Protein AF-A0A9D5NBL3-F1 (afdb_monomer_lite)

Secondary structure (DSSP, 8-state):
--SSSS-HHHHHHHHHHHHHHTTS-PPTT-EEEETTTTSHHHHHHHHHHHHHHHHHT---EEEE--S-HHHHHHHHGGGGG-TTEEE-

pLDDT: mean 93.59, std 6.33, range [60.0, 98.06]

Radius of gyration: 12.3 Å; chains: 1; bounding box: 27×31×27 Å

Foldseek 3Di:
DALDDPDVVLVVVLVVLLVVVLVDQDDAAEEEEQEPCLDPVNVSVVSSCVSSCVVVVNNYAYEYEDPDPVSVCVSCPVVPPDPRYHYD

Structure (mmCIF, N/CA/C/O backbone):
data_AF-A0A9D5NBL3-F1
#
_entry.id   AF-A0A9D5NBL3-F1
#
loop_
_atom_site.group_PDB
_atom_site.id
_atom_site.type_symbol
_atom_site.label_atom_id
_atom_site.label_alt_id
_atom_site.label_comp_id
_atom_site.label_asym_id
_atom_site.label_entity_id
_atom_site.label_seq_id
_atom_site.pdbx_PDB_ins_code
_atom_site.Cartn_x
_atom_site.Cartn_y
_atom_site.Cartn_z
_atom_site.occupancy
_atom_site.B_iso_or_equiv
_atom_site.auth_seq_id
_atom_site.auth_comp_id
_atom_site.auth_asym_id
_atom_site.auth_atom_id
_atom_site.pdbx_PDB_model_num
ATOM 1 N N . MET A 1 1 ? -6.455 7.709 -8.662 1.00 60.00 1 MET A N 1
ATOM 2 C CA . MET A 1 1 ? -6.656 7.251 -7.273 1.00 60.00 1 MET A CA 1
ATOM 3 C C . MET A 1 1 ? -5.278 7.083 -6.675 1.00 60.00 1 MET A C 1
ATOM 5 O O . MET A 1 1 ? -4.559 6.214 -7.150 1.00 60.00 1 MET A O 1
ATOM 9 N N . ASN A 1 2 ? -4.864 7.980 -5.781 1.00 68.25 2 ASN A N 1
ATOM 10 C CA . ASN A 1 2 ? -3.445 8.121 -5.448 1.00 68.25 2 ASN A CA 1
ATOM 11 C C . ASN A 1 2 ? -3.100 7.473 -4.110 1.00 68.25 2 ASN A C 1
ATOM 13 O O . ASN A 1 2 ? -3.749 7.712 -3.094 1.00 68.25 2 ASN A O 1
ATOM 17 N N . GLU A 1 3 ? -2.036 6.678 -4.130 1.00 80.25 3 GLU A N 1
ATOM 18 C CA . GLU A 1 3 ? -1.434 6.044 -2.961 1.00 80.25 3 GLU A CA 1
ATOM 19 C C . GLU A 1 3 ? -0.716 7.065 -2.046 1.00 80.25 3 GLU A C 1
ATOM 21 O O . GLU A 1 3 ? -0.462 6.776 -0.879 1.00 80.25 3 GLU A O 1
ATOM 26 N N . PHE A 1 4 ? -0.458 8.278 -2.547 1.00 78.06 4 PHE A N 1
ATOM 27 C CA . PHE A 1 4 ? 0.221 9.394 -1.881 1.00 78.06 4 PHE A CA 1
ATOM 28 C C . PHE A 1 4 ? -0.533 10.708 -2.184 1.00 78.06 4 PHE A C 1
ATOM 30 O O . PHE A 1 4 ? -0.833 11.024 -3.336 1.00 78.06 4 PHE A O 1
ATOM 37 N N . LYS A 1 5 ? -0.918 11.473 -1.153 1.00 71.94 5 LYS A N 1
ATOM 38 C CA . LYS A 1 5 ? -1.740 12.694 -1.293 1.00 71.94 5 LYS A CA 1
ATOM 39 C C . LYS A 1 5 ? -0.883 13.905 -1.696 1.00 71.94 5 LYS A C 1
ATOM 41 O O . LYS A 1 5 ? -0.605 14.739 -0.846 1.00 71.94 5 LYS A O 1
ATOM 46 N N . ASN A 1 6 ? -0.489 13.993 -2.971 1.00 77.06 6 ASN A N 1
ATOM 47 C CA . ASN A 1 6 ? 0.332 15.087 -3.532 1.00 77.06 6 ASN A CA 1
ATOM 48 C C . ASN A 1 6 ? 1.603 15.399 -2.716 1.00 77.06 6 ASN A C 1
ATOM 50 O O . ASN A 1 6 ? 2.058 16.536 -2.674 1.00 77.06 6 ASN A O 1
ATOM 54 N N . ASP A 1 7 ? 2.142 14.386 -2.047 1.00 89.81 7 ASP A N 1
ATOM 55 C CA . ASP A 1 7 ? 3.369 14.474 -1.266 1.00 89.81 7 ASP A CA 1
ATOM 56 C C . ASP A 1 7 ? 4.511 13.969 -2.152 1.00 89.81 7 ASP A C 1
ATOM 58 O O . ASP A 1 7 ? 4.542 12.788 -2.510 1.00 89.81 7 ASP A O 1
ATOM 62 N N . GLU A 1 8 ? 5.377 14.889 -2.577 1.00 89.69 8 GLU A N 1
ATOM 63 C CA . GLU A 1 8 ? 6.471 14.611 -3.514 1.00 89.69 8 GLU A CA 1
ATOM 64 C C . GLU A 1 8 ? 7.518 13.676 -2.898 1.00 89.69 8 GLU A C 1
ATOM 66 O O . GLU A 1 8 ? 7.940 12.725 -3.551 1.00 89.69 8 GLU A O 1
ATOM 71 N N . THR A 1 9 ? 7.847 13.852 -1.616 1.00 93.19 9 THR A N 1
ATOM 72 C CA . THR A 1 9 ? 8.791 12.980 -0.903 1.00 93.19 9 THR A CA 1
ATOM 73 C C . THR A 1 9 ? 8.271 11.545 -0.833 1.00 93.19 9 THR A C 1
ATOM 75 O O . THR A 1 9 ? 8.990 10.599 -1.148 1.00 93.19 9 THR A O 1
ATOM 78 N N . LEU A 1 10 ? 6.993 11.357 -0.481 1.00 92.31 10 LEU A N 1
ATOM 79 C CA . LEU A 1 10 ? 6.387 10.020 -0.471 1.00 92.31 10 LEU A CA 1
ATOM 80 C C . LEU A 1 10 ? 6.311 9.405 -1.869 1.00 92.31 10 LEU A C 1
ATOM 82 O O . LEU A 1 10 ? 6.413 8.185 -2.011 1.00 92.31 10 LEU A O 1
ATOM 86 N N . HIS A 1 11 ? 6.101 10.228 -2.896 1.00 93.31 11 HIS A N 1
ATOM 87 C CA . HIS A 1 11 ? 6.115 9.753 -4.271 1.00 93.31 11 HIS A CA 1
ATOM 88 C C . HIS A 1 11 ? 7.493 9.202 -4.655 1.00 93.31 11 HIS A C 1
ATOM 90 O O . HIS A 1 11 ? 7.573 8.082 -5.162 1.00 93.31 11 HIS A O 1
ATOM 96 N N . GLU A 1 12 ? 8.560 9.946 -4.357 1.00 95.56 12 GLU A N 1
ATOM 97 C CA . GLU A 1 12 ? 9.943 9.518 -4.587 1.00 95.56 12 GLU A CA 1
ATOM 98 C C . GLU A 1 12 ? 10.267 8.219 -3.836 1.00 95.56 12 GLU A C 1
ATOM 100 O O . GLU A 1 12 ? 10.769 7.266 -4.437 1.00 95.56 12 GLU A O 1
ATOM 105 N N . ASP A 1 13 ? 9.898 8.125 -2.556 1.00 95.62 13 ASP A N 1
ATOM 106 C CA . ASP A 1 13 ? 10.093 6.915 -1.750 1.00 95.62 13 ASP A CA 1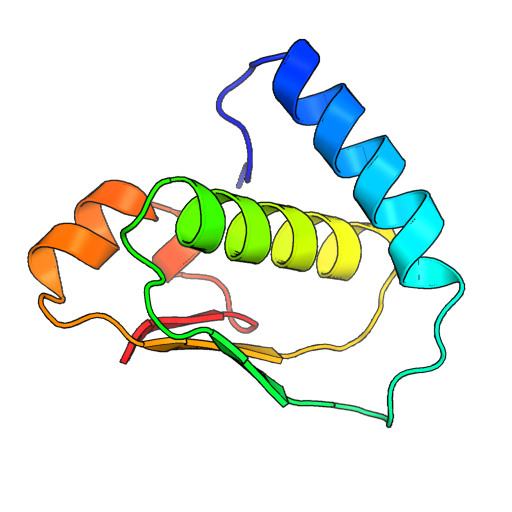
ATOM 107 C C . ASP A 1 13 ? 9.393 5.692 -2.367 1.00 95.62 13 ASP A C 1
ATOM 109 O O . ASP A 1 1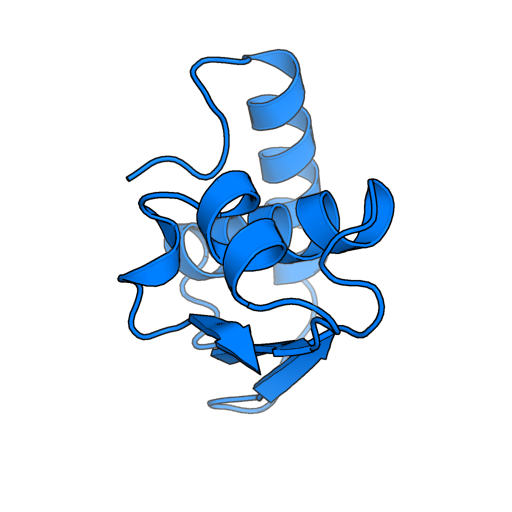3 ? 9.949 4.586 -2.413 1.00 95.62 13 ASP A O 1
ATOM 113 N N . TYR A 1 14 ? 8.166 5.870 -2.864 1.00 95.88 14 TYR A N 1
ATOM 114 C CA . TYR A 1 14 ? 7.403 4.790 -3.490 1.00 95.88 14 TYR A CA 1
ATOM 115 C C . TYR A 1 14 ? 7.969 4.397 -4.853 1.00 95.88 14 TYR A C 1
ATOM 117 O O . TYR A 1 14 ? 7.929 3.214 -5.199 1.00 95.88 14 TYR A O 1
ATOM 125 N N . GLU A 1 15 ? 8.532 5.340 -5.604 1.00 96.69 15 GLU A N 1
ATOM 126 C CA . GLU A 1 15 ? 9.216 5.057 -6.864 1.00 96.69 15 GLU A CA 1
ATOM 127 C C . GLU A 1 15 ? 10.504 4.256 -6.633 1.00 96.69 15 GLU A C 1
ATOM 129 O O . GLU A 1 15 ? 10.711 3.225 -7.280 1.00 96.69 15 GLU A O 1
ATOM 134 N N . VAL A 1 16 ? 11.312 4.641 -5.636 1.00 97.75 16 VAL A N 1
ATOM 135 C CA . VAL A 1 16 ? 12.500 3.880 -5.209 1.00 97.75 16 VAL A CA 1
ATOM 136 C C . VAL A 1 16 ? 12.111 2.475 -4.740 1.00 97.75 16 VAL A C 1
ATOM 138 O O . VAL A 1 16 ? 12.789 1.492 -5.057 1.00 97.75 16 VAL A O 1
ATOM 141 N N . PHE A 1 17 ? 11.009 2.339 -3.999 1.00 97.25 17 PHE A N 1
ATOM 142 C CA . PHE A 1 17 ? 10.490 1.030 -3.607 1.00 97.25 17 PHE A CA 1
ATOM 143 C C . PHE A 1 17 ? 10.046 0.203 -4.822 1.00 97.25 17 PHE A C 1
ATOM 145 O O . PHE A 1 17 ? 10.403 -0.973 -4.919 1.00 97.25 17 PHE A O 1
ATOM 152 N N . ALA A 1 18 ? 9.299 0.799 -5.757 1.00 97.38 18 ALA A N 1
ATOM 153 C CA . ALA A 1 18 ? 8.793 0.130 -6.955 1.00 97.38 18 ALA A CA 1
ATOM 154 C C . ALA A 1 18 ? 9.928 -0.389 -7.847 1.00 97.38 18 ALA A C 1
ATOM 156 O O . ALA A 1 18 ? 9.864 -1.506 -8.364 1.00 97.38 18 ALA A O 1
ATOM 157 N N . GLU A 1 19 ? 10.990 0.398 -7.993 1.00 97.56 19 GLU A N 1
ATOM 158 C CA . GLU A 1 19 ? 12.201 0.018 -8.716 1.00 97.56 19 GLU A CA 1
ATOM 159 C C . GLU A 1 19 ? 12.859 -1.216 -8.084 1.00 97.56 19 GLU A C 1
ATOM 161 O O . GLU A 1 19 ? 13.093 -2.214 -8.768 1.00 97.56 19 GLU A O 1
ATOM 166 N N . LYS A 1 20 ? 13.037 -1.224 -6.760 1.00 97.25 20 LYS A N 1
ATOM 167 C CA . LYS A 1 20 ? 13.626 -2.360 -6.033 1.00 97.25 20 LYS A CA 1
ATOM 168 C C . LYS A 1 20 ? 12.746 -3.608 -6.055 1.00 97.25 20 LYS A C 1
ATOM 170 O O . LYS A 1 20 ? 13.253 -4.698 -6.315 1.00 97.25 20 LYS A O 1
ATOM 175 N N . ILE A 1 21 ? 11.448 -3.472 -5.782 1.00 95.94 21 ILE A N 1
ATOM 176 C CA . ILE A 1 21 ? 10.538 -4.620 -5.667 1.00 95.94 21 ILE A CA 1
ATOM 177 C C . ILE A 1 21 ? 10.318 -5.306 -7.022 1.00 95.94 21 ILE A C 1
ATOM 179 O O . ILE A 1 21 ? 10.171 -6.522 -7.069 1.00 95.94 21 ILE A O 1
ATOM 183 N N . SER A 1 22 ? 10.383 -4.554 -8.128 1.00 93.88 22 SER A N 1
ATOM 184 C CA . SER A 1 22 ? 10.240 -5.092 -9.490 1.00 93.88 22 SER A CA 1
ATOM 185 C C . SER A 1 22 ? 11.372 -6.028 -9.924 1.00 93.88 22 SER A C 1
ATOM 187 O O . SER A 1 22 ? 11.207 -6.796 -10.867 1.00 93.88 22 SER A O 1
ATOM 189 N N . ARG A 1 23 ? 12.512 -6.006 -9.220 1.00 94.88 23 ARG A N 1
ATOM 190 C CA . ARG A 1 23 ? 13.634 -6.928 -9.458 1.00 94.88 23 ARG A CA 1
ATOM 191 C C . ARG A 1 23 ? 13.368 -8.330 -8.908 1.00 94.88 23 ARG A C 1
ATOM 193 O O . ARG A 1 23 ? 14.086 -9.264 -9.254 1.00 94.88 23 ARG A O 1
ATOM 200 N N . TYR A 1 24 ? 12.367 -8.479 -8.042 1.00 91.94 24 TYR A N 1
ATOM 201 C CA . TYR A 1 24 ? 11.963 -9.773 -7.514 1.00 91.94 24 TYR A CA 1
ATOM 202 C C . TYR A 1 24 ? 10.956 -10.432 -8.451 1.00 91.94 24 TYR A C 1
ATOM 204 O O . TYR A 1 24 ? 9.999 -9.808 -8.908 1.00 91.94 24 TYR A O 1
ATOM 212 N N . SER A 1 25 ? 11.151 -11.725 -8.702 1.00 91.06 25 SER A N 1
ATOM 213 C CA . SER A 1 25 ? 10.154 -12.534 -9.391 1.00 91.06 25 SER A CA 1
ATOM 214 C C . SER A 1 25 ? 9.126 -13.023 -8.378 1.00 91.06 25 SER A C 1
ATOM 216 O O . SER A 1 25 ? 9.443 -13.803 -7.478 1.00 91.06 25 SER A O 1
ATOM 218 N N . PHE A 1 26 ? 7.894 -12.542 -8.517 1.00 91.88 26 PHE A N 1
ATOM 219 C CA . PHE A 1 26 ? 6.758 -13.073 -7.780 1.00 91.88 26 PHE A CA 1
ATOM 220 C C . PHE A 1 26 ? 6.127 -14.226 -8.563 1.00 91.88 26 PHE A C 1
ATOM 222 O O . PHE A 1 26 ? 6.064 -14.167 -9.794 1.00 91.88 26 PHE A O 1
ATOM 229 N N . PRO A 1 27 ? 5.596 -15.252 -7.877 1.00 93.25 27 PRO A N 1
ATOM 230 C CA . PRO A 1 27 ? 4.698 -16.201 -8.514 1.00 93.25 27 PRO A CA 1
ATOM 231 C C . PRO A 1 27 ? 3.536 -15.472 -9.194 1.00 93.25 27 PRO A C 1
ATOM 233 O O . PRO A 1 27 ? 3.031 -14.468 -8.679 1.00 93.25 27 PRO A O 1
ATOM 236 N N . ALA A 1 28 ? 3.081 -16.000 -10.329 1.00 88.38 28 ALA A N 1
ATOM 237 C CA . ALA A 1 28 ? 1.920 -15.455 -11.021 1.00 88.38 28 ALA A CA 1
ATOM 238 C C . ALA A 1 28 ? 0.719 -15.360 -10.062 1.00 88.38 28 ALA A C 1
ATOM 240 O O . ALA A 1 28 ? 0.373 -16.330 -9.387 1.00 88.38 28 ALA A O 1
ATOM 241 N N . HIS A 1 29 ? 0.092 -14.182 -10.005 1.00 89.50 29 HIS A N 1
ATOM 242 C CA . HIS A 1 29 ? -1.070 -13.893 -9.153 1.00 89.50 29 HIS A CA 1
ATOM 243 C C . HIS A 1 29 ? -0.849 -14.095 -7.645 1.00 89.50 29 HIS A C 1
ATOM 245 O O . HIS A 1 29 ? -1.803 -14.400 -6.913 1.00 89.50 29 HIS A O 1
ATOM 251 N N . ALA A 1 30 ? 0.391 -13.909 -7.178 1.00 96.31 30 ALA A N 1
ATOM 252 C CA . ALA A 1 30 ? 0.731 -13.986 -5.765 1.00 96.31 30 ALA A CA 1
ATOM 253 C C . ALA A 1 30 ? -0.158 -13.074 -4.903 1.00 96.31 30 ALA A C 1
ATOM 255 O O . ALA A 1 30 ? -0.516 -11.953 -5.282 1.00 96.31 30 ALA A O 1
ATOM 256 N N . VAL A 1 31 ? -0.499 -13.576 -3.715 1.00 97.56 31 VAL A N 1
ATOM 257 C CA . VAL A 1 31 ? -1.280 -12.855 -2.710 1.00 97.56 31 VAL A CA 1
ATOM 258 C C . VAL A 1 31 ? -0.389 -12.566 -1.511 1.00 97.56 31 VAL A C 1
ATOM 260 O O . VAL A 1 31 ? 0.214 -13.479 -0.952 1.00 97.56 31 VAL A O 1
ATOM 263 N N . ILE A 1 32 ? -0.316 -11.299 -1.113 1.00 97.19 32 ILE A N 1
ATOM 264 C CA . ILE A 1 32 ? 0.472 -10.840 0.030 1.00 97.19 32 ILE A CA 1
ATOM 265 C C . ILE A 1 32 ? -0.492 -10.509 1.167 1.00 97.19 32 ILE A C 1
ATOM 267 O O . ILE A 1 32 ? -1.356 -9.648 1.012 1.00 97.19 32 ILE A O 1
ATOM 271 N N . LEU A 1 33 ? -0.338 -11.180 2.309 1.00 97.94 33 LEU A N 1
ATOM 27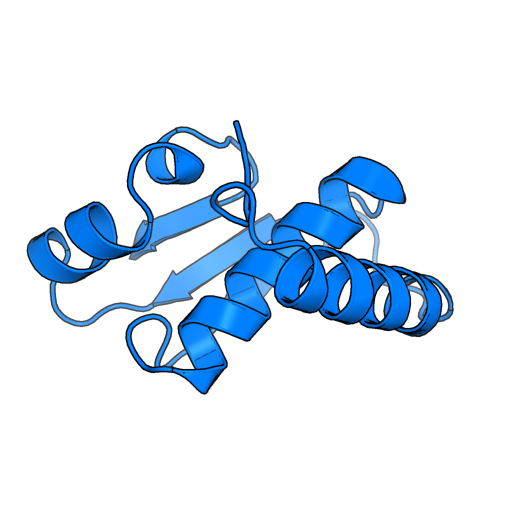2 C CA . LEU A 1 33 ? -1.035 -10.845 3.550 1.00 97.94 33 LEU A CA 1
ATOM 273 C C . LEU A 1 33 ? -0.168 -9.893 4.378 1.00 97.94 33 LEU A C 1
ATOM 275 O O . LEU A 1 33 ? 0.948 -10.237 4.759 1.00 97.94 33 LEU A O 1
ATOM 279 N N . ILE A 1 34 ? -0.699 -8.713 4.688 1.00 97.69 34 ILE A N 1
ATOM 280 C CA . ILE A 1 34 ? -0.051 -7.708 5.526 1.00 97.69 34 ILE A CA 1
ATOM 281 C C . ILE A 1 34 ? -0.799 -7.633 6.856 1.00 97.69 34 ILE A C 1
ATOM 283 O O . ILE A 1 34 ? -1.949 -7.197 6.911 1.00 97.69 34 ILE A O 1
ATOM 287 N N . THR A 1 35 ? -0.136 -8.027 7.942 1.00 96.19 35 THR A N 1
ATOM 288 C CA . THR A 1 35 ? -0.617 -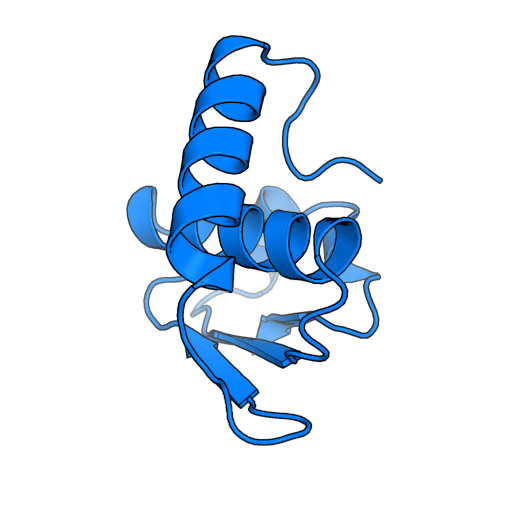7.789 9.309 1.00 96.19 35 THR A CA 1
ATOM 289 C C . THR A 1 35 ? -0.142 -6.424 9.804 1.00 96.19 35 THR A C 1
ATOM 291 O O . THR A 1 35 ? 0.821 -5.852 9.295 1.00 96.19 35 THR A O 1
ATOM 294 N N . GLY A 1 36 ? -0.848 -5.842 10.778 1.00 95.25 36 GLY A N 1
ATOM 295 C CA . GLY A 1 36 ? -0.514 -4.494 11.251 1.00 95.25 36 GLY A CA 1
ATOM 296 C C . GLY A 1 36 ? -0.750 -3.408 10.194 1.00 95.25 36 GLY A C 1
ATOM 297 O O . GLY A 1 36 ? -0.161 -2.330 10.276 1.00 95.25 36 GLY A O 1
ATOM 298 N N . ALA A 1 37 ? -1.651 -3.655 9.238 1.00 97.00 37 ALA A N 1
ATOM 299 C CA . ALA A 1 37 ? -1.907 -2.790 8.087 1.00 97.00 37 ALA A CA 1
ATOM 300 C C . ALA A 1 37 ? -2.457 -1.391 8.449 1.00 97.00 37 ALA A C 1
ATOM 302 O O . ALA A 1 37 ? -2.517 -0.507 7.613 1.00 97.00 37 ALA A O 1
ATOM 303 N N . THR A 1 38 ? -2.801 -1.131 9.715 1.00 96.69 38 THR A N 1
ATOM 304 C CA . THR A 1 38 ? -3.219 0.207 10.195 1.00 96.69 38 THR A CA 1
ATOM 305 C C . THR A 1 38 ? -2.128 0.972 10.957 1.00 96.69 38 THR A C 1
ATOM 307 O O . THR A 1 38 ? -2.401 2.052 11.486 1.00 96.69 38 THR A O 1
ATOM 310 N N . GLY A 1 39 ? -0.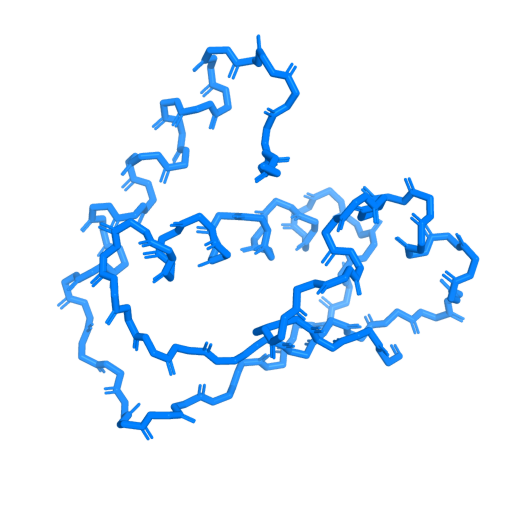921 0.410 11.076 1.00 95.25 39 GLY A N 1
ATOM 311 C CA . GLY A 1 39 ? 0.253 1.077 11.647 1.00 95.25 39 GLY A CA 1
ATOM 312 C C . GLY A 1 39 ? 1.074 1.799 10.578 1.00 95.25 39 GLY A C 1
ATOM 313 O O . GLY A 1 39 ? 0.960 1.478 9.401 1.00 95.25 39 GLY A O 1
ATOM 314 N N . LEU A 1 40 ? 1.931 2.744 10.976 1.00 94.75 40 LEU A N 1
ATOM 315 C CA . LEU A 1 40 ? 2.699 3.583 10.043 1.00 94.75 40 LEU A CA 1
ATOM 316 C C . LEU A 1 40 ? 3.448 2.770 8.970 1.00 94.75 40 LEU A C 1
ATOM 318 O O . LEU A 1 40 ? 3.331 3.064 7.782 1.00 94.75 40 LEU A O 1
ATOM 322 N N . ILE A 1 41 ? 4.169 1.724 9.385 1.00 96.06 41 ILE A N 1
ATOM 323 C CA . ILE A 1 41 ? 4.926 0.857 8.470 1.00 96.06 41 ILE A CA 1
ATOM 324 C C . ILE A 1 41 ? 3.977 0.049 7.579 1.00 96.06 41 ILE A C 1
ATOM 326 O O . ILE A 1 41 ? 4.142 0.043 6.365 1.00 96.06 41 ILE A O 1
ATOM 330 N N . GLY A 1 42 ? 2.960 -0.598 8.157 1.00 96.44 42 GLY A N 1
ATOM 331 C CA . GLY A 1 42 ? 2.019 -1.432 7.403 1.00 96.44 42 GLY A CA 1
ATOM 332 C C . GLY A 1 42 ? 1.217 -0.642 6.366 1.00 96.44 42 GLY A C 1
ATOM 333 O O . GLY A 1 42 ? 1.059 -1.095 5.235 1.00 96.44 42 GLY A O 1
ATOM 334 N N . VAL A 1 43 ? 0.773 0.568 6.715 1.00 96.00 43 VAL A N 1
ATOM 335 C CA . VAL A 1 43 ? 0.066 1.472 5.796 1.00 96.00 43 VAL A CA 1
ATOM 336 C C . VAL A 1 43 ? 0.945 1.832 4.608 1.00 96.00 43 VAL A C 1
ATOM 338 O O . VAL A 1 43 ? 0.492 1.731 3.467 1.00 96.00 43 VAL A O 1
ATOM 341 N N . ASN A 1 44 ? 2.193 2.232 4.866 1.00 96.12 44 ASN A N 1
ATOM 342 C CA . ASN A 1 44 ? 3.121 2.579 3.797 1.00 96.12 44 ASN A CA 1
ATOM 343 C C . ASN A 1 44 ? 3.477 1.360 2.952 1.00 96.12 44 ASN A C 1
ATOM 345 O O . ASN A 1 44 ? 3.404 1.456 1.739 1.00 96.12 44 ASN A O 1
ATOM 349 N N . LEU A 1 45 ? 3.726 0.195 3.554 1.00 97.50 45 LEU A N 1
ATOM 350 C CA . LEU A 1 45 ? 4.003 -1.030 2.804 1.00 97.50 45 LEU A CA 1
ATOM 351 C C . LEU A 1 45 ? 2.861 -1.389 1.843 1.00 97.50 45 LEU A C 1
ATOM 353 O O . LEU A 1 45 ? 3.113 -1.673 0.675 1.00 97.50 45 LEU A O 1
ATOM 357 N N . VAL A 1 46 ? 1.605 -1.332 2.303 1.00 97.12 46 VAL A N 1
ATOM 358 C CA . VAL A 1 46 ? 0.441 -1.575 1.435 1.00 97.12 46 VAL A CA 1
ATOM 359 C C . VAL A 1 46 ? 0.381 -0.550 0.303 1.00 97.12 46 VAL A C 1
ATOM 361 O O . VAL A 1 46 ? 0.204 -0.927 -0.851 1.00 97.12 46 VAL A O 1
ATOM 364 N N . ARG A 1 47 ? 0.563 0.741 0.596 1.00 96.88 47 ARG A N 1
ATOM 365 C CA . ARG A 1 47 ? 0.530 1.806 -0.422 1.00 96.88 47 ARG A CA 1
ATOM 366 C C . ARG A 1 47 ? 1.665 1.681 -1.438 1.00 96.88 47 ARG A C 1
ATOM 368 O O . ARG A 1 47 ? 1.401 1.781 -2.632 1.00 96.88 47 ARG A O 1
ATOM 375 N N . SER A 1 48 ? 2.887 1.397 -0.994 1.00 97.00 48 SER A N 1
ATOM 376 C CA . SER A 1 48 ? 4.045 1.192 -1.867 1.00 97.00 48 SER A CA 1
ATOM 377 C C . SER A 1 48 ? 3.877 -0.047 -2.748 1.00 97.00 48 SER A C 1
ATOM 379 O O . SER A 1 48 ? 4.201 0.000 -3.933 1.00 97.00 48 SER A O 1
ATOM 381 N N . LEU A 1 49 ? 3.312 -1.138 -2.216 1.00 97.00 49 LEU A N 1
ATOM 382 C CA . LEU A 1 49 ? 2.982 -2.325 -3.009 1.00 97.00 49 LEU A CA 1
ATOM 383 C C . LEU A 1 49 ? 1.868 -2.049 -4.025 1.00 97.00 49 LEU A C 1
ATOM 385 O O . LEU A 1 49 ? 2.017 -2.444 -5.175 1.00 97.00 49 LEU A O 1
ATOM 389 N N . LEU A 1 50 ? 0.792 -1.340 -3.660 1.00 97.00 50 LEU A N 1
ATOM 390 C CA . LEU A 1 50 ? -0.276 -0.944 -4.597 1.00 97.00 50 LEU A CA 1
ATOM 391 C C . LEU A 1 50 ? 0.251 -0.053 -5.724 1.00 97.00 50 LEU A C 1
ATOM 393 O O . LEU A 1 50 ? -0.129 -0.231 -6.886 1.00 97.00 50 LEU A O 1
ATOM 397 N N . TYR A 1 51 ? 1.133 0.884 -5.372 1.00 97.00 51 TYR A N 1
ATOM 398 C CA . TYR A 1 51 ? 1.810 1.752 -6.320 1.00 97.00 51 TYR A CA 1
ATOM 399 C C . TYR A 1 51 ? 2.665 0.934 -7.293 1.00 97.00 51 TYR A C 1
ATOM 401 O O . TYR A 1 51 ? 2.437 0.993 -8.500 1.00 97.00 51 TYR A O 1
ATOM 409 N N . ALA A 1 52 ? 3.571 0.098 -6.778 1.00 96.50 52 ALA A N 1
ATOM 410 C CA . ALA A 1 52 ? 4.428 -0.757 -7.594 1.00 96.50 52 ALA A CA 1
ATOM 411 C C . ALA A 1 52 ? 3.619 -1.740 -8.453 1.00 96.50 52 ALA A C 1
ATOM 413 O O . ALA A 1 52 ? 3.925 -1.941 -9.626 1.00 96.50 52 ALA A O 1
ATOM 414 N N . ASN A 1 53 ? 2.545 -2.315 -7.906 1.00 96.19 53 ASN A N 1
ATOM 415 C CA . ASN A 1 53 ? 1.665 -3.223 -8.633 1.00 96.19 53 ASN A CA 1
ATOM 416 C C . ASN A 1 53 ? 1.049 -2.543 -9.862 1.00 96.19 53 ASN A C 1
ATOM 418 O O . ASN A 1 53 ? 1.011 -3.131 -10.942 1.00 96.19 53 ASN A O 1
ATOM 422 N N . ARG A 1 54 ? 0.625 -1.280 -9.708 1.00 95.56 54 ARG A N 1
ATOM 423 C CA . ARG A 1 54 ? 0.055 -0.461 -10.783 1.00 95.56 54 ARG A CA 1
ATOM 424 C C . ARG A 1 54 ? 1.104 -0.023 -11.805 1.00 95.56 54 ARG A C 1
ATOM 426 O O . ARG A 1 54 ? 0.827 -0.089 -12.996 1.00 95.56 54 ARG A O 1
ATOM 433 N N . THR A 1 55 ? 2.272 0.446 -11.363 1.00 96.12 55 THR A N 1
ATOM 434 C CA . THR A 1 55 ? 3.285 1.059 -12.246 1.00 96.12 55 THR A CA 1
ATOM 435 C C . THR A 1 55 ? 4.249 0.063 -12.882 1.00 96.12 55 THR A C 1
ATOM 437 O O . THR A 1 55 ? 4.914 0.408 -13.855 1.00 96.12 55 THR A O 1
ATOM 440 N N . ARG A 1 56 ? 4.350 -1.157 -12.342 1.00 95.44 56 ARG A N 1
ATOM 441 C CA . ARG A 1 56 ? 5.233 -2.228 -12.839 1.00 95.44 56 ARG A CA 1
ATOM 442 C C . ARG A 1 56 ? 4.478 -3.475 -13.293 1.00 95.44 56 ARG A C 1
ATOM 444 O O . ARG A 1 56 ? 5.112 -4.450 -13.673 1.00 95.44 56 ARG A O 1
ATOM 451 N N . HIS A 1 57 ? 3.144 -3.448 -13.259 1.00 94.12 57 HIS A N 1
ATOM 452 C CA . HIS A 1 57 ? 2.276 -4.547 -13.698 1.00 94.12 57 HIS A CA 1
ATOM 453 C C . HIS A 1 57 ? 2.603 -5.892 -13.028 1.00 94.12 57 HIS A C 1
ATOM 455 O O . HIS A 1 57 ? 2.640 -6.933 -13.679 1.00 94.12 57 HIS A O 1
ATOM 461 N N . LEU A 1 58 ? 2.832 -5.875 -11.710 1.00 94.44 58 LEU A N 1
ATOM 462 C CA . LEU A 1 58 ? 3.297 -7.054 -10.965 1.00 94.44 58 LEU A CA 1
ATOM 463 C C . LEU A 1 58 ? 2.218 -8.141 -10.796 1.00 94.44 58 LEU A C 1
ATOM 465 O O . LEU A 1 58 ? 2.538 -9.274 -10.446 1.00 94.44 58 LEU A O 1
ATOM 469 N N . GLY A 1 59 ? 0.941 -7.814 -11.019 1.00 95.12 59 GLY A N 1
ATOM 470 C CA . GLY A 1 59 ? -0.168 -8.771 -10.930 1.00 95.12 59 GLY A CA 1
ATOM 471 C C . GLY A 1 59 ? -0.433 -9.301 -9.514 1.00 95.12 59 GLY A C 1
ATOM 472 O O . GLY A 1 59 ? -1.025 -10.371 -9.359 1.00 95.12 59 GLY A O 1
ATOM 473 N N . LEU A 1 60 ? 0.008 -8.571 -8.490 1.00 96.50 60 LEU A N 1
ATOM 474 C CA . LEU A 1 60 ? -0.140 -8.918 -7.080 1.00 96.50 60 LEU A CA 1
ATOM 475 C C . LEU A 1 60 ? -1.550 -8.613 -6.578 1.00 96.50 60 LEU A C 1
ATOM 477 O O . LEU A 1 60 ? -2.216 -7.688 -7.050 1.00 96.50 60 LEU A O 1
ATOM 481 N N . ARG A 1 61 ? -1.974 -9.355 -5.554 1.00 97.50 61 ARG A N 1
ATOM 482 C CA . ARG A 1 61 ? -3.141 -9.025 -4.727 1.00 97.50 61 ARG A CA 1
ATOM 483 C C . ARG A 1 61 ? -2.709 -8.837 -3.283 1.00 97.50 61 ARG A C 1
ATOM 485 O O . ARG A 1 61 ? -1.866 -9.577 -2.781 1.00 97.50 61 ARG A O 1
ATOM 492 N N . MET A 1 62 ? -3.299 -7.866 -2.606 1.00 97.50 62 MET A N 1
ATOM 493 C CA . MET A 1 62 ? -2.981 -7.533 -1.222 1.00 97.50 62 MET A CA 1
ATOM 494 C C . MET A 1 62 ? -4.175 -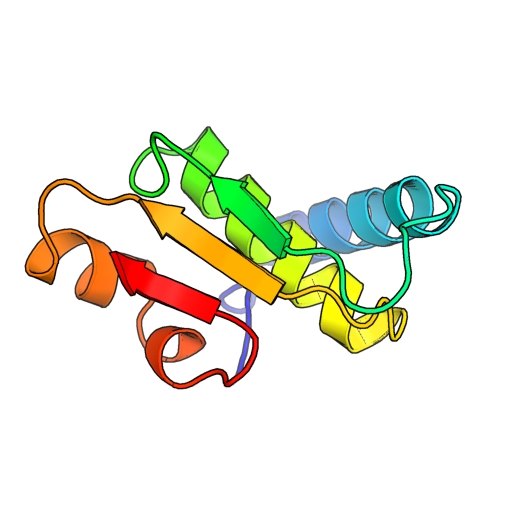7.809 -0.319 1.00 97.50 62 MET A C 1
ATOM 496 O O . MET A 1 62 ? -5.293 -7.394 -0.614 1.00 97.50 62 MET A O 1
ATOM 500 N N . ILE A 1 63 ? -3.918 -8.471 0.805 1.00 98.06 63 ILE A N 1
ATOM 501 C CA . ILE A 1 63 ? -4.855 -8.617 1.916 1.00 98.06 63 ILE A CA 1
ATOM 502 C C . ILE A 1 63 ? -4.290 -7.820 3.090 1.00 98.06 63 ILE A C 1
ATOM 504 O O . ILE A 1 63 ? -3.239 -8.159 3.630 1.00 98.06 63 ILE A O 1
ATOM 508 N N . ALA A 1 64 ? -4.969 -6.749 3.479 1.00 97.50 64 ALA A N 1
ATOM 509 C CA . ALA A 1 64 ? -4.585 -5.898 4.596 1.00 97.50 64 ALA A CA 1
ATOM 510 C C . ALA A 1 64 ? -5.411 -6.273 5.830 1.00 97.50 64 ALA A C 1
ATOM 512 O O . ALA A 1 64 ? -6.564 -5.859 5.959 1.00 97.50 64 ALA A O 1
ATOM 513 N N . TRP A 1 65 ? -4.808 -7.038 6.744 1.00 96.88 65 TRP A N 1
ATOM 514 C CA . TRP A 1 65 ? -5.468 -7.458 7.976 1.00 96.88 65 TRP A CA 1
ATOM 515 C C . TRP A 1 65 ? -5.463 -6.328 9.012 1.00 96.88 65 TRP A C 1
ATOM 517 O O . TRP A 1 65 ? -4.425 -5.885 9.527 1.00 96.88 65 TRP A O 1
ATOM 527 N N . CYS A 1 66 ? -6.665 -5.864 9.318 1.00 93.81 66 CYS A N 1
ATOM 528 C CA . CYS A 1 66 ? -7.020 -4.786 10.207 1.00 93.81 66 CYS A CA 1
ATOM 529 C C . CYS A 1 66 ? -7.895 -5.319 11.354 1.00 93.81 66 CYS A C 1
ATOM 531 O O . CYS A 1 66 ? -8.720 -6.202 11.193 1.00 93.81 66 CYS A O 1
ATOM 533 N N . ARG A 1 67 ? -7.745 -4.751 12.556 1.00 92.62 67 ARG A N 1
ATOM 534 C CA . ARG A 1 67 ? -8.622 -5.088 13.700 1.00 92.62 67 ARG A CA 1
ATOM 535 C C . ARG A 1 67 ? -9.925 -4.285 13.718 1.00 92.62 67 ARG A C 1
ATOM 537 O O . ARG A 1 67 ? -10.860 -4.641 14.417 1.00 92.62 67 ARG A O 1
ATOM 544 N N . SER A 1 68 ? -9.938 -3.149 13.025 1.00 93.62 68 SER A N 1
ATOM 545 C CA . SER A 1 68 ? -11.058 -2.214 12.959 1.00 93.62 68 SER A CA 1
ATOM 546 C C . SER A 1 68 ? -11.228 -1.789 11.511 1.00 93.62 68 SER A C 1
ATOM 548 O O . SER A 1 68 ? -10.378 -1.082 10.961 1.00 93.62 68 SER A O 1
ATOM 550 N N . GLU A 1 69 ? -12.326 -2.232 10.910 1.00 91.56 69 GLU A N 1
ATOM 551 C CA . GLU A 1 69 ? -12.686 -1.893 9.537 1.00 91.56 69 GLU A CA 1
ATOM 552 C C . GLU A 1 69 ? -12.893 -0.382 9.375 1.00 91.56 69 GLU A C 1
ATOM 554 O O . GLU A 1 69 ? -12.394 0.215 8.425 1.00 91.56 69 GLU A O 1
ATOM 559 N N . GLU A 1 70 ? -13.539 0.269 10.346 1.00 94.44 70 GLU A N 1
ATOM 560 C CA . GLU A 1 70 ? -13.739 1.721 10.348 1.00 94.44 70 GLU A CA 1
ATOM 561 C C . GLU A 1 70 ? -12.403 2.476 10.262 1.00 94.44 70 GLU A C 1
ATOM 563 O O . GLU A 1 70 ? -12.229 3.369 9.425 1.00 94.44 70 GLU A O 1
ATOM 568 N N . LYS A 1 71 ? -11.423 2.090 11.093 1.00 94.50 71 LYS A N 1
ATOM 569 C CA . LYS A 1 71 ? -10.084 2.688 11.065 1.00 94.50 71 LYS A CA 1
ATOM 570 C C . LYS A 1 71 ? -9.398 2.432 9.723 1.00 94.50 71 LYS A C 1
ATOM 572 O O . LYS A 1 71 ? -8.780 3.345 9.177 1.00 94.50 71 LYS A O 1
ATOM 577 N N . ALA A 1 72 ? -9.506 1.216 9.193 1.00 95.12 72 ALA A N 1
ATOM 578 C CA . ALA A 1 72 ? -8.917 0.859 7.909 1.00 95.12 72 ALA A CA 1
ATOM 579 C C . ALA A 1 72 ? -9.507 1.704 6.772 1.00 95.12 72 ALA A C 1
ATOM 581 O O . ALA A 1 72 ? -8.756 2.323 6.022 1.00 95.12 72 ALA A O 1
ATOM 582 N N . ARG A 1 73 ? -10.836 1.833 6.704 1.00 94.56 73 ARG A N 1
ATOM 583 C CA . ARG A 1 73 ? -11.523 2.648 5.692 1.00 94.56 73 ARG A CA 1
ATOM 584 C C . ARG A 1 73 ? -11.121 4.118 5.757 1.00 94.56 73 ARG A C 1
ATOM 586 O O . ARG A 1 73 ? -10.880 4.719 4.717 1.00 94.56 73 ARG A O 1
ATOM 593 N N . LYS A 1 74 ? -10.958 4.686 6.957 1.00 94.44 74 LYS A N 1
ATOM 594 C CA . LYS A 1 74 ? -10.449 6.061 7.131 1.00 94.44 74 LYS A CA 1
ATOM 595 C C . LYS A 1 74 ? -9.012 6.231 6.620 1.00 94.44 74 LYS A C 1
ATOM 597 O O . LYS A 1 74 ? -8.693 7.254 6.022 1.00 94.44 74 LYS A O 1
ATOM 602 N N . ILE A 1 75 ? -8.145 5.245 6.853 1.00 94.94 75 ILE A N 1
ATOM 603 C CA . ILE A 1 75 ? -6.730 5.281 6.447 1.00 94.94 75 ILE A CA 1
ATOM 604 C C . ILE A 1 75 ? -6.565 5.086 4.937 1.00 94.94 75 ILE A C 1
ATOM 606 O O . ILE A 1 75 ? -5.769 5.784 4.303 1.00 94.94 75 ILE A O 1
ATOM 610 N N . TYR A 1 76 ? -7.269 4.109 4.371 1.00 94.50 76 TYR A N 1
ATOM 611 C CA . TYR A 1 76 ? -7.128 3.724 2.971 1.00 94.50 76 TYR A CA 1
ATOM 612 C C . TYR A 1 76 ? -8.004 4.565 2.041 1.00 94.50 76 TYR A C 1
ATOM 614 O O . TYR A 1 76 ? -7.616 4.775 0.896 1.00 94.50 76 TYR A O 1
ATOM 622 N N . GLY A 1 77 ? -9.118 5.118 2.532 1.00 93.50 77 GLY A N 1
ATOM 623 C CA . GLY A 1 77 ? -9.976 6.037 1.783 1.00 93.50 77 GLY A CA 1
ATOM 624 C C . GLY A 1 77 ? -10.369 5.451 0.431 1.00 93.50 77 GLY A C 1
ATOM 625 O O . GLY A 1 77 ? -10.841 4.316 0.358 1.00 93.50 77 GLY A O 1
ATOM 626 N N . ASP A 1 78 ? -10.086 6.189 -0.639 1.00 92.38 78 ASP A N 1
ATOM 627 C CA . ASP A 1 78 ? -10.386 5.779 -2.013 1.00 92.38 78 ASP A CA 1
ATOM 628 C C . ASP A 1 78 ? -9.732 4.436 -2.393 1.00 92.38 78 ASP A C 1
ATOM 630 O O . ASP A 1 78 ? -10.285 3.679 -3.188 1.00 92.38 78 ASP A O 1
ATOM 634 N N . LEU A 1 79 ? -8.604 4.065 -1.768 1.00 93.81 79 LEU A N 1
ATOM 635 C CA . LEU A 1 79 ? -7.932 2.781 -2.016 1.00 93.81 79 LEU A CA 1
ATOM 636 C C . LEU A 1 79 ? -8.801 1.563 -1.676 1.00 93.81 79 LEU A C 1
ATOM 638 O O . LEU A 1 79 ? -8.566 0.495 -2.235 1.00 93.81 79 LEU A O 1
ATOM 642 N N . CYS A 1 80 ? -9.827 1.716 -0.832 1.00 92.75 80 CYS A N 1
ATOM 643 C CA . CYS A 1 80 ? -10.760 0.635 -0.500 1.00 92.75 80 CYS A CA 1
ATOM 644 C C . CYS A 1 80 ? -11.524 0.092 -1.721 1.00 92.75 80 CYS A C 1
ATOM 646 O O . CYS A 1 80 ? -12.057 -1.010 -1.646 1.00 92.75 80 CYS A O 1
ATOM 648 N N . GLY A 1 81 ? -11.615 0.853 -2.819 1.00 91.25 81 GLY A N 1
ATOM 649 C CA . GLY A 1 81 ? -12.310 0.441 -4.042 1.00 91.25 81 GLY A CA 1
ATOM 650 C C . GLY A 1 81 ? -11.447 -0.329 -5.044 1.00 91.25 81 GLY A C 1
ATOM 651 O O . GLY A 1 81 ? -11.939 -0.694 -6.111 1.00 91.25 81 GLY A O 1
ATOM 652 N N . ARG A 1 82 ? -10.157 -0.549 -4.762 1.00 94.75 82 ARG A N 1
ATOM 653 C CA . ARG A 1 82 ? -9.280 -1.251 -5.705 1.00 94.75 82 ARG A CA 1
ATOM 654 C C . ARG A 1 82 ? -9.560 -2.744 -5.726 1.00 94.75 82 ARG A C 1
ATOM 656 O O . ARG A 1 82 ? -9.648 -3.380 -4.684 1.00 94.75 82 ARG A O 1
ATOM 663 N N . SER A 1 83 ? -9.569 -3.327 -6.920 1.00 95.31 83 SER A N 1
ATOM 664 C CA . SER A 1 83 ? -9.719 -4.774 -7.103 1.00 95.31 83 SER A CA 1
ATOM 665 C C . SER A 1 83 ? -8.513 -5.587 -6.616 1.00 95.31 83 SER A C 1
ATOM 667 O O . SER A 1 83 ? -8.631 -6.794 -6.423 1.00 95.31 83 SER A O 1
ATOM 669 N N . ASP A 1 84 ? -7.348 -4.954 -6.448 1.00 96.50 84 ASP A N 1
ATOM 670 C CA . ASP A 1 84 ? -6.108 -5.586 -5.987 1.00 96.50 84 ASP A CA 1
ATOM 671 C C . ASP A 1 84 ? -5.850 -5.411 -4.478 1.00 96.50 84 ASP A C 1
ATOM 673 O O . ASP A 1 84 ? -4.834 -5.904 -3.987 1.00 96.50 84 ASP A O 1
ATOM 677 N N . LEU A 1 85 ? -6.769 -4.778 -3.732 1.00 97.44 85 LEU A N 1
ATOM 678 C CA . LEU A 1 85 ? -6.716 -4.630 -2.274 1.00 97.44 85 LEU A CA 1
ATOM 679 C C . LEU A 1 85 ? -7.974 -5.202 -1.611 1.00 97.44 85 LEU A C 1
ATOM 681 O O . LEU A 1 85 ? -9.089 -4.787 -1.907 1.00 97.44 85 LEU A O 1
ATOM 685 N N . HIS A 1 86 ? -7.789 -6.082 -0.632 1.00 96.81 86 HIS A N 1
ATOM 686 C CA . HIS A 1 86 ? -8.854 -6.567 0.236 1.00 96.81 86 HIS A CA 1
ATOM 687 C C . HIS A 1 86 ? -8.551 -6.210 1.695 1.00 96.81 86 HIS A C 1
ATOM 689 O O . HIS A 1 86 ? -7.477 -6.532 2.204 1.00 96.81 86 HIS A O 1
ATOM 695 N N . LEU A 1 87 ? -9.481 -5.526 2.364 1.00 95.88 87 LEU A N 1
ATOM 696 C CA . LEU A 1 87 ? -9.392 -5.232 3.795 1.00 95.88 87 LEU A CA 1
ATOM 697 C C . LEU A 1 87 ? -10.115 -6.343 4.564 1.00 95.88 87 LEU A C 1
ATOM 699 O O . LEU A 1 87 ? -11.272 -6.621 4.253 1.00 95.88 87 LEU A O 1
ATOM 703 N N . VAL A 1 88 ? -9.435 -6.952 5.539 1.00 92.81 88 VAL A N 1
ATOM 704 C CA . VAL A 1 88 ? -9.956 -8.038 6.396 1.00 92.81 88 VAL A CA 1
ATOM 705 C C . VAL A 1 88 ? -9.838 -7.645 7.851 1.00 92.81 88 VAL A C 1
ATOM 707 O O . VAL A 1 88 ? -8.780 -7.072 8.188 1.00 92.81 88 VAL A O 1
#

Sequence (88 aa):
MNEFKNDETLHEDYEVFAEKISRYSFPAHAVILITGATGLIGVNLVRSLLYANRTRHLGLRMIAWCRSEEKARKIYGDLCGRSDLHLV